Protein AF-A0A380F9M1-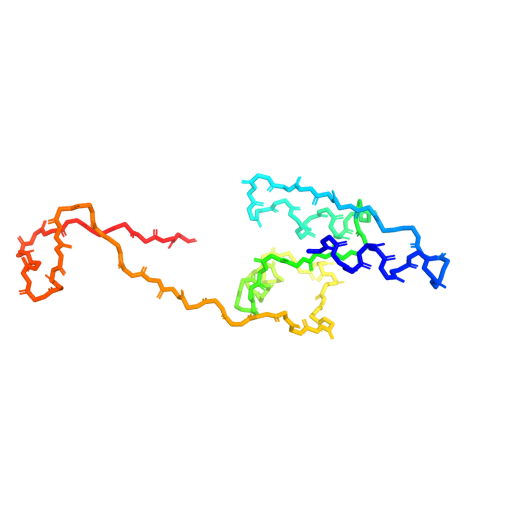F1 (afdb_monomer)

InterPro domains:
  IPR004872 Lipoprotein NlpA family [PF03180] (3-91)
  IPR004872 Lipoprotein NlpA family [PTHR30429] (3-91)

Organism: Staphylococcus gallinarum (NCBI:txid1293)

Secondary structure (DSSP, 8-state):
-HHHHHHHGGGT--------SSSSHHHHHHHHTS-S---S--HHHHHHHHHH-TT------------------SS---GGGPPTT---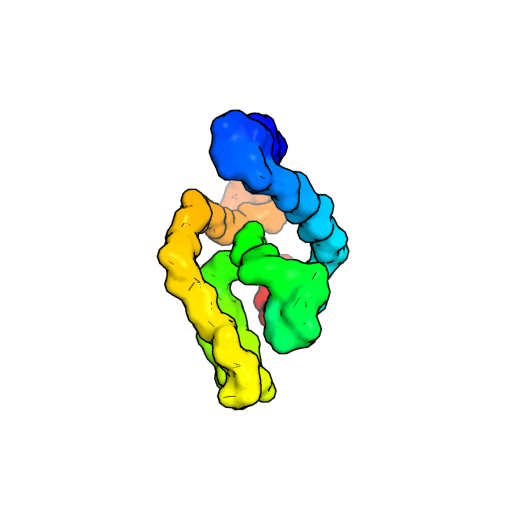----

Sequence (92 aa):
MGKVKELAKDEDIDLEIKQFSDYNVPNKALSDGDIDMNAFQHFAFLNEYKKAHKDADISAVSTTVLAPLGIYSDDIKDIKKVKNGAKVIVAK

Solvent-accessible surface area (backbone atoms only — not comparable to full-atom values): 6687 Å² total; per-residue (Å²): 106,74,69,58,42,58,56,31,50,83,71,78,39,89,68,83,88,86,86,74,96,58,86,77,53,59,63,52,36,40,71,74,63,78,36,96,74,82,92,88,80,55,72,70,60,54,53,52,50,41,68,75,36,80,82,54,90,75,80,86,90,73,88,89,78,87,80,82,89,81,89,86,58,97,83,59,91,47,84,89,69,67,57,91,88,66,87,81,88,75,90,130

Nearest PDB structures (foldseek):
  7d5s-assembly1_5H  TM=1.311E-01  e=9.114E+00  Saccharomyces cerevisiae S288C

Foldseek 3Di:
DVVVCVVVVVVVDHDDDDDDPDDPPPQVCCQVVVDVDDDDDDPVSVVVVCVVVVSRPDDDPDHDDDDDDDDDDPPDPDPVPDDPPDDDDDDD

Radius of gyration: 18.42 Å; Cα contacts (8 Å, |Δi|>4): 36; chains: 1; bounding box: 42×23×53 Å

Mean predicted aligned error: 3.78 Å

pLDDT: mean 95.36, std 4.21, range [67.31, 98.38]

Structure (mmCIF, N/CA/C/O backbone):
data_AF-A0A380F9M1-F1
#
_entry.id   AF-A0A380F9M1-F1
#
loop_
_atom_site.group_PDB
_atom_site.id
_atom_site.type_symbol
_atom_site.label_atom_id
_atom_site.label_alt_id
_atom_site.label_comp_id
_atom_site.label_asym_id
_atom_site.label_entity_id
_atom_site.label_seq_id
_atom_site.pdbx_PDB_ins_code
_atom_site.Cartn_x
_atom_site.Cartn_y
_atom_site.Cartn_z
_atom_site.occupancy
_atom_site.B_iso_or_equiv
_atom_site.auth_seq_id
_atom_site.auth_comp_id
_atom_site.auth_asym_id
_atom_site.auth_atom_id
_atom_site.pdbx_PDB_model_num
ATOM 1 N N . MET A 1 1 ? -3.885 5.356 -12.020 1.00 74.81 1 MET A N 1
ATOM 2 C CA . MET A 1 1 ? -2.890 5.143 -13.098 1.00 74.81 1 MET A CA 1
ATOM 3 C C . MET A 1 1 ? -3.410 5.300 -14.527 1.00 74.81 1 MET A C 1
ATOM 5 O O . MET A 1 1 ? -2.568 5.436 -15.400 1.00 74.81 1 MET A O 1
ATOM 9 N N . GLY A 1 2 ? -4.723 5.320 -14.814 1.00 85.94 2 GLY A N 1
ATOM 10 C CA . GLY A 1 2 ? -5.212 5.391 -16.207 1.00 85.94 2 GLY A CA 1
ATOM 11 C C . GLY A 1 2 ? -4.609 6.533 -17.040 1.00 85.94 2 GLY A C 1
ATOM 12 O O . GLY A 1 2 ? -4.112 6.288 -18.132 1.00 85.94 2 GLY A O 1
ATOM 13 N N . LYS A 1 3 ? -4.534 7.746 -16.473 1.00 93.75 3 LYS A N 1
ATOM 14 C CA . LYS A 1 3 ? -3.911 8.894 -17.150 1.00 93.75 3 LYS A CA 1
ATOM 15 C C . LYS A 1 3 ? -2.395 8.756 -17.342 1.00 93.75 3 LYS A C 1
ATOM 17 O O . LYS A 1 3 ? -1.875 9.191 -18.356 1.00 93.75 3 LYS A O 1
ATOM 22 N N . VAL A 1 4 ? -1.692 8.120 -16.401 1.00 95.19 4 VAL A N 1
ATO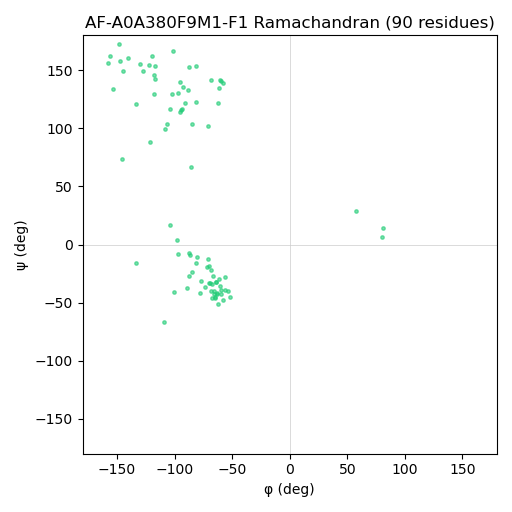M 23 C CA . VAL A 1 4 ? -0.244 7.861 -16.530 1.00 95.19 4 VAL A CA 1
ATOM 24 C C . VAL A 1 4 ? 0.017 6.885 -17.675 1.00 95.19 4 VAL A C 1
ATOM 26 O O . VAL A 1 4 ? 0.896 7.138 -18.483 1.00 95.19 4 VAL A O 1
ATOM 29 N N . LYS A 1 5 ? -0.792 5.821 -17.799 1.00 94.94 5 LYS A N 1
ATOM 30 C CA . LYS A 1 5 ? -0.703 4.877 -18.924 1.00 94.94 5 LYS A CA 1
ATOM 31 C C . LYS A 1 5 ? -0.932 5.558 -20.274 1.00 94.94 5 LYS A C 1
ATOM 33 O O . LYS A 1 5 ? -0.292 5.194 -21.247 1.00 94.94 5 LYS A O 1
ATOM 38 N N . GLU A 1 6 ? -1.874 6.496 -20.339 1.00 95.75 6 GLU A N 1
ATOM 39 C CA . GLU A 1 6 ? -2.148 7.263 -21.558 1.00 95.75 6 GLU A CA 1
ATOM 40 C C . GLU A 1 6 ? -0.927 8.092 -21.977 1.00 95.75 6 GLU A C 1
ATOM 42 O O . GLU A 1 6 ? -0.478 7.948 -23.104 1.00 95.75 6 GLU A O 1
ATOM 47 N N . LEU A 1 7 ? -0.361 8.877 -21.053 1.00 97.06 7 LEU A N 1
ATOM 48 C CA . LEU A 1 7 ? 0.792 9.747 -21.317 1.00 97.06 7 LEU A CA 1
ATOM 49 C C . LEU A 1 7 ? 2.090 8.967 -21.576 1.00 97.06 7 LEU A C 1
ATOM 51 O O . LEU A 1 7 ? 2.917 9.402 -22.362 1.00 97.06 7 LEU A O 1
ATOM 55 N N . ALA A 1 8 ? 2.272 7.809 -20.939 1.00 96.81 8 ALA A N 1
ATOM 56 C CA . ALA A 1 8 ? 3.462 6.975 -21.118 1.00 96.81 8 ALA A CA 1
ATOM 57 C C . ALA A 1 8 ? 3.629 6.474 -22.563 1.00 96.81 8 ALA A C 1
ATOM 59 O O . ALA A 1 8 ? 4.752 6.305 -23.026 1.00 96.81 8 ALA A O 1
ATOM 60 N N . LYS A 1 9 ? 2.522 6.287 -23.296 1.00 95.75 9 LYS A N 1
ATOM 61 C CA . LYS A 1 9 ? 2.569 5.880 -24.706 1.00 95.75 9 LYS A CA 1
ATOM 62 C C . LYS A 1 9 ? 3.223 6.924 -25.604 1.00 95.75 9 LYS A C 1
ATOM 64 O O . LYS A 1 9 ? 3.848 6.538 -26.582 1.00 95.75 9 LYS A O 1
ATOM 69 N N . ASP A 1 10 ? 3.082 8.206 -25.270 1.00 96.88 10 ASP A N 1
ATOM 70 C CA . ASP A 1 10 ? 3.697 9.302 -26.029 1.00 96.88 10 ASP A CA 1
ATOM 71 C C . ASP A 1 10 ? 5.230 9.316 -25.864 1.00 96.88 10 ASP A C 1
ATOM 73 O O . ASP A 1 10 ? 5.936 9.892 -26.684 1.00 96.88 10 ASP A O 1
ATOM 77 N N . GLU A 1 11 ? 5.734 8.640 -24.826 1.00 97.00 11 GLU A N 1
ATOM 78 C CA . GLU A 1 11 ? 7.154 8.472 -24.501 1.00 97.00 11 GLU A CA 1
ATOM 79 C C . GLU A 1 11 ? 7.671 7.062 -24.865 1.00 97.00 11 GLU A C 1
ATOM 81 O O . GLU A 1 11 ? 8.696 6.625 -24.344 1.00 97.00 11 GLU A O 1
ATOM 86 N N . ASP A 1 12 ? 6.946 6.314 -25.708 1.00 97.12 12 ASP A N 1
ATOM 87 C CA . ASP A 1 12 ? 7.266 4.932 -26.107 1.00 97.12 12 ASP A CA 1
ATOM 88 C C . ASP A 1 12 ? 7.386 3.934 -24.928 1.00 97.12 12 ASP A C 1
ATOM 90 O O . ASP A 1 12 ? 8.082 2.918 -25.007 1.00 97.12 12 ASP A O 1
ATOM 94 N N . ILE A 1 13 ? 6.670 4.185 -23.825 1.00 97.81 13 ILE A N 1
ATOM 95 C CA . ILE A 1 13 ? 6.609 3.298 -22.654 1.00 97.81 13 ILE A CA 1
ATOM 96 C C . ILE A 1 13 ? 5.276 2.533 -22.645 1.00 97.81 13 ILE A C 1
ATOM 98 O O . ILE A 1 13 ? 4.202 3.117 -22.465 1.00 97.81 13 ILE A O 1
ATOM 102 N N . ASP A 1 14 ? 5.332 1.200 -22.757 1.00 96.31 14 ASP A N 1
ATOM 103 C CA . ASP A 1 14 ? 4.154 0.344 -22.561 1.00 96.31 14 ASP A CA 1
ATOM 104 C C . ASP A 1 14 ? 3.947 0.019 -21.078 1.00 96.31 14 ASP A C 1
ATOM 106 O O . ASP A 1 14 ? 4.651 -0.793 -20.481 1.00 96.31 14 ASP A O 1
ATOM 110 N N . LEU A 1 15 ? 2.966 0.682 -20.466 1.00 97.00 15 LEU A N 1
ATOM 111 C CA . LEU A 1 15 ? 2.654 0.510 -19.051 1.00 97.00 15 LEU A CA 1
ATOM 112 C C . LEU A 1 15 ? 1.534 -0.520 -18.848 1.00 97.00 15 LEU A C 1
ATOM 114 O O . LEU A 1 15 ? 0.371 -0.278 -19.197 1.00 97.00 15 LEU A O 1
ATOM 118 N N . GLU A 1 16 ? 1.840 -1.638 -18.193 1.00 97.00 16 GLU A N 1
ATOM 119 C CA . GLU A 1 16 ? 0.853 -2.614 -17.720 1.00 97.00 16 GLU A CA 1
ATOM 120 C C . GLU A 1 16 ? 0.426 -2.320 -16.271 1.00 97.00 16 GLU A C 1
ATOM 122 O O . GLU A 1 16 ? 1.244 -2.021 -15.406 1.00 97.00 16 GLU A O 1
ATOM 127 N N . ILE A 1 17 ? -0.880 -2.391 -15.982 1.00 96.44 17 ILE A N 1
ATOM 128 C CA . ILE A 1 17 ? -1.406 -2.212 -14.620 1.00 96.44 17 ILE A CA 1
ATOM 129 C C . ILE A 1 17 ? -1.839 -3.576 -14.090 1.00 96.44 17 ILE A C 1
ATOM 131 O O . ILE A 1 17 ? -2.923 -4.054 -14.425 1.00 96.44 17 ILE A O 1
ATOM 135 N N . LYS A 1 18 ? -1.026 -4.159 -13.209 1.00 96.75 18 LYS A N 1
ATOM 136 C CA . LYS A 1 18 ? -1.353 -5.394 -12.490 1.00 96.75 18 LYS A CA 1
ATOM 137 C C . LYS A 1 18 ? -2.040 -5.068 -11.165 1.00 96.75 18 LYS A C 1
ATOM 139 O O . LYS A 1 18 ? -1.492 -4.345 -10.333 1.00 96.75 18 LYS A O 1
ATOM 144 N N . GLN A 1 19 ? -3.258 -5.574 -10.976 1.00 96.44 19 GLN A N 1
ATOM 145 C CA . GLN A 1 19 ? -4.012 -5.410 -9.731 1.00 96.44 19 GLN A CA 1
ATOM 146 C C . GLN A 1 19 ? -3.808 -6.618 -8.817 1.00 96.44 19 GLN A C 1
ATOM 148 O O . GLN A 1 19 ? -3.825 -7.758 -9.273 1.00 96.44 19 GLN A O 1
ATOM 153 N N . PHE A 1 20 ? -3.661 -6.355 -7.522 1.00 96.44 20 PHE A N 1
ATOM 154 C CA . PHE A 1 20 ? -3.555 -7.373 -6.481 1.00 96.44 20 PHE A CA 1
ATOM 155 C C . PHE A 1 20 ? -4.731 -7.236 -5.513 1.00 96.44 20 PHE A C 1
ATOM 157 O O . PHE A 1 20 ? -5.198 -6.127 -5.254 1.00 96.44 20 PHE A O 1
ATOM 164 N N . SER A 1 21 ? -5.209 -8.360 -4.982 1.00 94.50 21 SER A N 1
ATOM 165 C CA . SER A 1 21 ? -6.349 -8.407 -4.058 1.00 94.50 21 SER A CA 1
ATOM 166 C C . SER A 1 21 ? -5.991 -8.084 -2.606 1.00 94.50 21 SER A C 1
ATOM 168 O O . SER A 1 21 ? -6.891 -7.834 -1.809 1.00 94.50 21 SER A O 1
ATOM 170 N N . ASP A 1 22 ? -4.705 -8.108 -2.246 1.00 92.94 22 ASP A N 1
ATOM 171 C CA . ASP A 1 22 ? -4.233 -7.873 -0.881 1.00 92.94 22 ASP A CA 1
ATOM 172 C C . ASP A 1 22 ? -2.846 -7.208 -0.835 1.00 92.94 22 ASP A C 1
ATOM 174 O O . ASP A 1 22 ? -2.174 -7.024 -1.852 1.00 92.94 22 ASP A O 1
ATOM 178 N N . TYR A 1 23 ? -2.435 -6.825 0.376 1.00 92.62 23 TYR A N 1
ATOM 179 C CA . TYR A 1 23 ? -1.221 -6.054 0.649 1.00 92.62 23 TYR A CA 1
ATOM 180 C C . TYR A 1 23 ? 0.052 -6.891 0.839 1.00 92.62 23 TYR A C 1
ATOM 182 O O . TYR A 1 23 ? 1.137 -6.319 0.925 1.00 92.62 23 TYR A O 1
ATOM 190 N N . ASN A 1 24 ? -0.043 -8.220 0.901 1.00 92.12 24 ASN A N 1
ATOM 191 C CA . ASN A 1 24 ? 1.106 -9.094 1.154 1.00 92.12 24 ASN A CA 1
ATOM 192 C C . ASN A 1 24 ? 1.842 -9.472 -0.138 1.00 92.12 24 ASN A C 1
ATOM 194 O O . ASN A 1 24 ? 3.040 -9.741 -0.116 1.00 92.12 24 ASN A O 1
ATOM 198 N N . VAL A 1 25 ? 1.133 -9.484 -1.267 1.00 96.56 25 VAL A N 1
ATOM 199 C CA . VAL A 1 25 ? 1.672 -9.912 -2.565 1.00 96.56 25 VAL A CA 1
ATOM 200 C C . VAL A 1 25 ? 2.554 -8.864 -3.270 1.00 96.56 25 VAL A C 1
ATOM 202 O O . VAL A 1 25 ? 3.598 -9.254 -3.797 1.00 96.56 25 VAL A O 1
ATOM 205 N N . PRO A 1 26 ? 2.225 -7.553 -3.301 1.00 98.06 26 PRO A N 1
ATOM 206 C CA . PRO A 1 26 ? 2.899 -6.623 -4.215 1.00 98.06 26 PRO A CA 1
ATOM 207 C C . PRO A 1 26 ? 4.398 -6.421 -3.956 1.00 98.06 26 PRO A C 1
ATOM 209 O O . PRO A 1 26 ? 5.151 -6.191 -4.899 1.00 98.06 26 PRO A O 1
ATOM 212 N N . ASN A 1 27 ? 4.857 -6.496 -2.701 1.00 98.00 27 ASN A N 1
ATOM 213 C CA . ASN A 1 27 ? 6.289 -6.379 -2.405 1.00 98.00 27 ASN A CA 1
ATOM 214 C C . ASN A 1 27 ? 7.064 -7.636 -2.807 1.00 98.00 27 ASN A C 1
ATOM 216 O O . ASN A 1 27 ? 8.172 -7.511 -3.316 1.00 98.00 27 ASN A O 1
ATOM 220 N N . LYS A 1 28 ? 6.473 -8.826 -2.642 1.00 96.12 28 LYS A N 1
ATOM 221 C CA . LYS A 1 28 ? 7.084 -10.071 -3.113 1.00 96.12 28 LYS A CA 1
ATOM 222 C C . LYS A 1 28 ? 7.178 -10.085 -4.638 1.00 96.12 28 LYS A C 1
ATOM 224 O O . LYS A 1 28 ? 8.246 -10.352 -5.164 1.00 96.12 28 LYS A O 1
ATOM 229 N N . ALA A 1 29 ? 6.098 -9.712 -5.327 1.00 97.75 29 ALA A N 1
ATOM 230 C CA . ALA A 1 29 ? 6.086 -9.596 -6.785 1.00 97.75 29 ALA A CA 1
ATOM 231 C C . ALA A 1 29 ? 7.179 -8.638 -7.295 1.00 97.75 29 ALA A C 1
ATOM 233 O O . ALA A 1 29 ? 7.829 -8.927 -8.291 1.00 97.75 29 ALA A O 1
ATOM 234 N N . LEU A 1 30 ? 7.416 -7.522 -6.595 1.00 97.81 30 LEU A N 1
ATOM 235 C CA . LEU A 1 30 ? 8.507 -6.606 -6.933 1.00 97.81 30 LEU A CA 1
ATOM 236 C C . LEU A 1 30 ? 9.887 -7.235 -6.678 1.00 97.81 30 LEU A C 1
ATOM 238 O O . LEU A 1 30 ? 10.757 -7.157 -7.536 1.00 97.81 30 LEU A O 1
ATOM 242 N N . SER A 1 31 ? 10.087 -7.880 -5.525 1.00 96.69 31 SER A N 1
ATOM 243 C CA . SER A 1 31 ? 11.343 -8.575 -5.202 1.00 96.69 31 SER A CA 1
ATOM 244 C C . SER A 1 31 ? 11.676 -9.710 -6.175 1.00 96.69 31 SER A C 1
ATOM 246 O O . SER A 1 31 ? 12.847 -9.918 -6.475 1.00 96.69 31 SER A O 1
ATOM 248 N N . ASP A 1 32 ? 10.666 -10.425 -6.669 1.00 95.62 32 ASP A N 1
ATOM 249 C CA . ASP A 1 32 ? 10.831 -11.535 -7.612 1.00 95.62 32 ASP A CA 1
ATOM 250 C C . ASP A 1 32 ? 11.015 -11.064 -9.069 1.00 95.62 32 ASP A C 1
ATOM 252 O O . ASP A 1 32 ? 11.359 -11.870 -9.932 1.00 95.62 32 ASP A O 1
ATOM 256 N N . GLY A 1 33 ? 10.786 -9.776 -9.354 1.00 96.75 33 GLY A N 1
ATOM 257 C CA . GLY A 1 33 ? 10.828 -9.218 -10.709 1.00 96.75 33 GLY A CA 1
ATOM 258 C C . GLY A 1 33 ? 9.553 -9.436 -11.534 1.00 96.75 33 GLY A C 1
ATOM 259 O O . GLY A 1 33 ? 9.566 -9.218 -12.741 1.00 96.75 33 GLY A O 1
ATOM 260 N N . ASP A 1 34 ? 8.439 -9.834 -10.910 1.00 97.56 34 ASP A N 1
ATOM 261 C CA . ASP A 1 34 ? 7.133 -9.981 -11.575 1.00 97.56 34 ASP A CA 1
ATOM 262 C C . ASP A 1 34 ? 6.487 -8.631 -11.943 1.00 97.56 34 ASP A C 1
ATOM 264 O O . ASP A 1 34 ? 5.519 -8.599 -12.710 1.00 97.56 34 ASP A O 1
ATOM 268 N N . ILE A 1 35 ? 6.933 -7.541 -11.310 1.00 98.38 35 ILE A N 1
ATOM 269 C CA . ILE A 1 35 ? 6.547 -6.150 -11.584 1.00 98.38 35 ILE A CA 1
ATOM 270 C C . ILE A 1 35 ? 7.756 -5.234 -11.368 1.00 98.38 35 ILE A C 1
ATOM 272 O O . ILE A 1 35 ? 8.559 -5.482 -10.473 1.00 98.38 35 ILE A O 1
ATOM 276 N N . ASP A 1 36 ? 7.830 -4.128 -12.108 1.00 98.25 36 ASP A N 1
ATOM 277 C CA . ASP A 1 36 ? 8.944 -3.169 -11.998 1.00 98.25 36 ASP A CA 1
ATOM 278 C C . ASP A 1 36 ? 8.755 -2.139 -10.874 1.00 98.25 36 ASP A C 1
ATOM 280 O O . ASP A 1 36 ? 9.708 -1.542 -10.374 1.00 98.25 36 ASP A O 1
ATOM 284 N N . MET A 1 37 ? 7.504 -1.892 -10.476 1.00 97.62 37 MET A N 1
ATOM 285 C CA . MET A 1 37 ? 7.154 -0.971 -9.395 1.00 97.62 37 MET A CA 1
ATOM 286 C C . MET A 1 37 ? 5.775 -1.280 -8.809 1.00 97.62 37 MET A C 1
ATOM 288 O O . MET A 1 37 ? 4.899 -1.825 -9.480 1.00 97.62 37 MET A O 1
ATOM 292 N N . ASN A 1 38 ? 5.549 -0.871 -7.558 1.00 98.12 38 ASN A N 1
ATOM 293 C CA . ASN A 1 38 ? 4.230 -0.889 -6.929 1.00 98.12 38 ASN A CA 1
ATOM 294 C C . ASN A 1 38 ? 3.899 0.467 -6.284 1.00 98.12 38 ASN A C 1
ATOM 296 O O . ASN A 1 38 ? 4.787 1.243 -5.938 1.00 98.12 38 ASN A O 1
ATOM 300 N N . ALA A 1 39 ? 2.607 0.763 -6.132 1.00 97.50 39 ALA A N 1
ATOM 301 C CA . ALA A 1 39 ? 2.129 2.002 -5.519 1.00 97.50 39 ALA A CA 1
ATOM 302 C C . ALA A 1 39 ? 0.835 1.752 -4.728 1.00 97.50 39 ALA A C 1
ATOM 304 O O . ALA A 1 39 ? -0.259 2.104 -5.166 1.00 97.50 39 ALA A O 1
ATOM 305 N N . PHE A 1 40 ? 0.969 1.103 -3.569 1.00 97.19 40 PHE A N 1
ATOM 306 C CA . PHE A 1 40 ? -0.163 0.7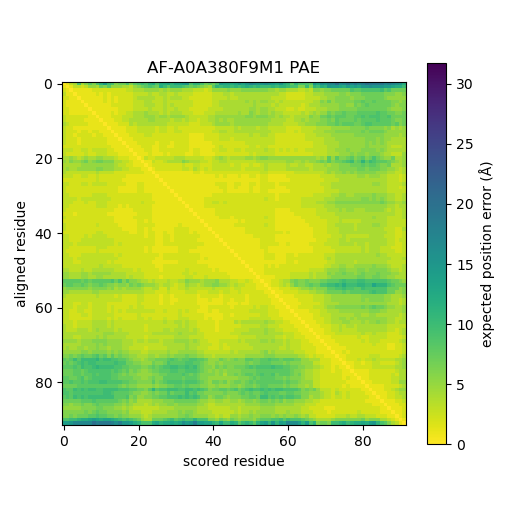25 -2.705 1.00 97.19 40 PHE A CA 1
ATOM 307 C C . PHE A 1 40 ? 0.046 1.048 -1.216 1.00 97.19 40 PHE A C 1
ATOM 309 O O . PHE A 1 40 ? -0.907 1.029 -0.442 1.00 97.19 40 PHE A O 1
ATOM 316 N N . GLN A 1 41 ? 1.289 1.311 -0.804 1.00 97.69 41 GLN A N 1
ATOM 317 C CA . GLN A 1 41 ? 1.709 1.324 0.597 1.00 97.69 41 GLN A CA 1
ATOM 318 C C . GLN A 1 41 ? 2.250 2.686 1.036 1.00 97.69 41 GLN A C 1
ATOM 320 O O . GLN A 1 41 ? 2.673 3.505 0.223 1.00 97.69 41 GLN A O 1
ATOM 325 N N . HIS A 1 42 ? 2.302 2.890 2.351 1.00 97.38 42 HIS A N 1
ATOM 326 C CA . HIS A 1 42 ? 3.010 3.997 2.996 1.00 97.38 42 HIS A CA 1
ATOM 327 C C . HIS A 1 42 ? 4.362 3.546 3.580 1.00 97.38 42 HIS A C 1
ATOM 329 O O . HIS A 1 42 ? 4.589 2.350 3.788 1.00 97.38 42 HIS A O 1
ATOM 335 N N . PHE A 1 43 ? 5.225 4.499 3.951 1.00 97.94 43 PHE A N 1
ATOM 336 C CA . PHE A 1 43 ? 6.585 4.232 4.447 1.00 97.94 43 PHE A CA 1
ATOM 337 C C . PHE A 1 43 ? 6.661 3.246 5.621 1.00 97.94 43 PHE A C 1
ATOM 339 O O . PHE A 1 43 ? 7.546 2.396 5.644 1.00 97.94 43 PHE A O 1
ATOM 346 N N . ALA A 1 44 ? 5.735 3.322 6.583 1.00 96.38 44 ALA A N 1
ATOM 347 C CA . ALA A 1 44 ? 5.749 2.432 7.746 1.00 96.38 44 ALA A CA 1
ATOM 348 C C . ALA A 1 44 ? 5.568 0.953 7.354 1.00 96.38 44 ALA A C 1
ATOM 350 O O . ALA A 1 44 ? 6.292 0.094 7.844 1.00 96.38 44 ALA A O 1
ATOM 351 N N . PHE A 1 45 ? 4.667 0.673 6.411 1.00 96.44 45 PHE A N 1
ATOM 352 C CA . PHE A 1 45 ? 4.409 -0.678 5.898 1.00 96.44 45 PHE A CA 1
ATOM 353 C C . PHE A 1 45 ? 5.632 -1.233 5.162 1.00 96.44 45 PHE A C 1
ATOM 355 O O . PHE A 1 45 ? 6.048 -2.355 5.436 1.00 96.44 45 PHE A O 1
ATOM 362 N N . LEU A 1 46 ? 6.260 -0.427 4.294 1.00 97.50 46 LEU A N 1
ATOM 363 C CA . LEU A 1 46 ? 7.497 -0.825 3.614 1.00 97.50 46 LEU A CA 1
ATOM 364 C C . LEU A 1 46 ? 8.615 -1.126 4.623 1.00 97.50 46 LEU A C 1
ATOM 366 O O . LEU A 1 46 ? 9.327 -2.119 4.487 1.00 97.50 46 LEU A O 1
ATOM 370 N N . ASN A 1 47 ? 8.754 -0.301 5.663 1.00 96.31 47 ASN A N 1
ATOM 371 C CA . ASN A 1 47 ? 9.759 -0.511 6.702 1.00 96.31 47 ASN A CA 1
ATOM 372 C C . ASN A 1 47 ? 9.531 -1.814 7.477 1.00 96.31 47 ASN A C 1
ATOM 374 O O . ASN A 1 47 ? 10.494 -2.538 7.726 1.00 96.31 47 ASN A O 1
ATOM 378 N N . GLU A 1 48 ? 8.288 -2.143 7.837 1.00 96.25 48 GLU A N 1
ATOM 379 C CA . GLU A 1 48 ? 7.974 -3.428 8.476 1.00 96.25 48 GLU A CA 1
ATOM 380 C C . GLU A 1 48 ? 8.215 -4.610 7.529 1.00 96.25 48 GLU A C 1
ATOM 382 O O . GLU A 1 48 ? 8.826 -5.602 7.931 1.00 96.25 48 GLU A O 1
ATOM 387 N N . TYR A 1 49 ? 7.859 -4.479 6.248 1.00 96.50 49 TYR A N 1
ATOM 388 C CA . TYR A 1 49 ? 8.152 -5.503 5.247 1.00 96.50 49 TYR A CA 1
ATOM 389 C C . TYR A 1 49 ? 9.657 -5.794 5.150 1.00 96.50 49 TYR A C 1
ATOM 391 O O . TYR A 1 49 ? 10.058 -6.953 5.241 1.00 96.50 49 TYR A O 1
ATOM 399 N N . LYS A 1 50 ? 10.503 -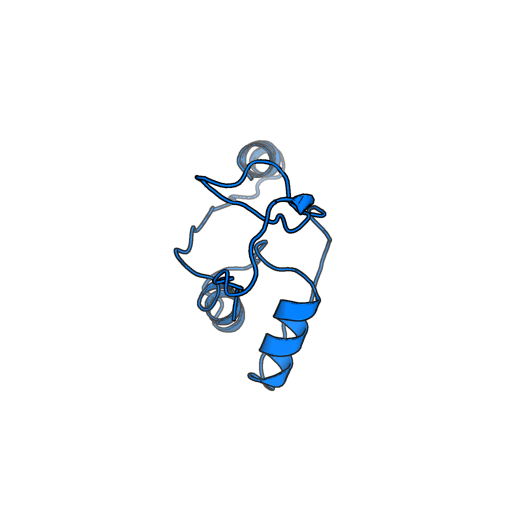4.757 5.058 1.00 96.44 50 LYS A N 1
ATOM 400 C CA . LYS A 1 50 ? 11.974 -4.891 5.021 1.00 96.44 50 LYS A CA 1
ATOM 401 C C . LYS A 1 50 ? 12.569 -5.418 6.327 1.00 96.44 50 LYS A C 1
ATOM 403 O O . LYS A 1 50 ? 13.643 -6.017 6.337 1.00 96.44 50 LYS A O 1
ATOM 408 N N . LYS A 1 51 ? 11.909 -5.192 7.468 1.00 96.06 51 LYS A N 1
ATOM 409 C CA . LYS A 1 51 ? 12.329 -5.808 8.734 1.00 96.06 51 LYS A CA 1
ATOM 410 C C . LYS A 1 51 ? 12.107 -7.317 8.714 1.00 96.06 51 LYS A C 1
ATOM 412 O O . LYS A 1 51 ? 12.978 -8.024 9.219 1.00 96.06 51 LYS A O 1
ATOM 417 N N . ALA A 1 52 ? 10.991 -7.768 8.145 1.00 95.94 52 ALA A N 1
ATOM 418 C CA . ALA A 1 52 ? 10.639 -9.180 8.020 1.00 95.94 52 ALA A CA 1
ATOM 419 C C . ALA A 1 52 ? 11.399 -9.904 6.888 1.00 95.94 52 ALA A C 1
ATOM 421 O O . ALA A 1 52 ? 11.719 -11.077 7.043 1.00 95.94 52 ALA A O 1
ATOM 422 N N . HIS A 1 53 ? 11.741 -9.204 5.801 1.00 96.25 53 HIS A N 1
ATOM 423 C CA . HIS A 1 53 ? 12.419 -9.745 4.615 1.00 96.25 53 HIS A CA 1
ATOM 424 C C . HIS A 1 53 ? 13.740 -8.997 4.401 1.00 96.25 53 HIS A C 1
ATOM 426 O O . HIS A 1 53 ? 13.785 -7.946 3.762 1.00 96.25 53 HIS A O 1
ATOM 432 N N . LYS A 1 54 ? 14.816 -9.485 5.029 1.00 92.94 54 LYS A N 1
ATOM 433 C CA . LYS A 1 54 ? 16.114 -8.782 5.100 1.00 92.94 54 LYS A CA 1
ATOM 434 C C . LYS A 1 54 ? 16.845 -8.681 3.762 1.00 92.94 54 LYS A C 1
ATOM 436 O O . LYS A 1 54 ? 17.703 -7.820 3.610 1.00 92.94 54 LYS A O 1
ATOM 441 N N . ASP A 1 55 ? 16.508 -9.565 2.843 1.00 92.25 55 ASP A N 1
ATOM 442 C CA . ASP A 1 55 ? 16.994 -9.667 1.473 1.00 92.25 55 ASP A CA 1
ATOM 443 C C . ASP A 1 55 ? 16.202 -8.796 0.486 1.00 92.25 55 ASP A C 1
ATOM 445 O O . ASP A 1 55 ? 16.633 -8.617 -0.650 1.00 92.25 55 ASP A O 1
ATOM 449 N N . ALA A 1 56 ? 15.076 -8.210 0.910 1.00 93.44 56 ALA A N 1
ATOM 450 C CA . ALA A 1 56 ? 14.285 -7.334 0.058 1.00 93.44 56 ALA A CA 1
ATOM 451 C C . ALA A 1 56 ? 14.996 -5.993 -0.197 1.00 93.44 56 ALA A C 1
ATOM 453 O O . ALA A 1 56 ? 14.939 -5.063 0.621 1.00 93.44 56 ALA A O 1
ATOM 454 N N . ASP A 1 57 ? 15.600 -5.864 -1.377 1.00 95.12 57 ASP A N 1
ATOM 455 C CA . ASP A 1 57 ? 16.193 -4.618 -1.866 1.00 95.12 57 ASP A CA 1
ATOM 456 C C . ASP A 1 57 ? 15.153 -3.723 -2.559 1.00 95.12 57 ASP A C 1
ATOM 458 O O . ASP A 1 57 ? 15.148 -3.517 -3.769 1.00 95.12 57 ASP A O 1
ATOM 462 N N . ILE A 1 58 ? 14.200 -3.225 -1.768 1.00 97.12 58 ILE A N 1
ATOM 463 C CA . ILE A 1 58 ? 13.151 -2.308 -2.231 1.00 97.12 58 ILE A CA 1
ATOM 464 C C . ILE A 1 58 ? 13.287 -0.968 -1.503 1.00 97.12 58 ILE A C 1
ATOM 466 O O . ILE A 1 58 ? 13.585 -0.903 -0.301 1.00 97.12 58 ILE A O 1
ATOM 470 N N . SER A 1 59 ? 13.044 0.127 -2.221 1.00 97.62 59 SER A N 1
ATOM 471 C CA . SER A 1 59 ? 13.034 1.488 -1.681 1.00 97.62 59 SER A CA 1
ATOM 472 C C . SER A 1 59 ? 11.903 2.324 -2.285 1.00 97.62 59 SER A C 1
ATOM 474 O O . SER A 1 59 ? 11.332 1.979 -3.319 1.00 97.62 59 SER A O 1
ATOM 476 N N . ALA A 1 60 ? 11.535 3.412 -1.607 1.00 98.19 60 ALA A N 1
ATOM 477 C CA . ALA A 1 60 ? 10.551 4.352 -2.125 1.00 98.19 60 ALA A CA 1
ATOM 478 C C . ALA A 1 60 ? 11.218 5.309 -3.123 1.00 98.19 60 ALA A C 1
ATOM 480 O O . ALA A 1 60 ? 12.154 6.017 -2.758 1.00 98.19 60 ALA A O 1
ATOM 481 N N . VAL A 1 61 ? 10.706 5.352 -4.354 1.00 98.12 61 VAL A N 1
ATOM 482 C CA . VAL A 1 61 ? 11.211 6.241 -5.418 1.00 98.12 61 VAL A CA 1
ATOM 483 C C . VAL A 1 61 ? 10.513 7.603 -5.397 1.00 98.12 61 VAL A C 1
ATOM 485 O O . VAL A 1 61 ? 11.137 8.631 -5.638 1.00 98.12 61 VAL A O 1
ATOM 488 N N . SER A 1 62 ? 9.212 7.625 -5.098 1.00 97.69 62 SER A N 1
ATOM 489 C CA . SER A 1 62 ? 8.405 8.846 -5.032 1.00 97.69 62 SER A CA 1
ATOM 490 C C . SER A 1 62 ? 7.187 8.648 -4.127 1.00 97.69 62 SER A C 1
ATOM 492 O O . SER A 1 62 ? 6.796 7.517 -3.827 1.00 97.69 62 SER A O 1
ATOM 494 N N . THR A 1 63 ? 6.577 9.748 -3.691 1.00 98.12 63 THR A N 1
ATOM 495 C CA . THR A 1 63 ? 5.276 9.741 -3.017 1.00 98.12 63 THR A CA 1
ATOM 496 C C . THR A 1 63 ? 4.142 9.820 -4.038 1.00 98.12 63 THR A C 1
ATOM 498 O O . THR A 1 63 ? 4.300 10.353 -5.134 1.00 98.12 63 THR A O 1
ATOM 501 N N . THR A 1 64 ? 2.974 9.287 -3.681 1.00 97.06 64 THR A N 1
ATOM 502 C CA . THR A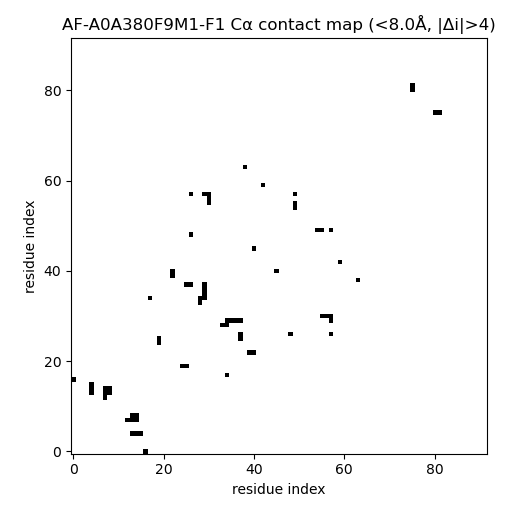 1 64 ? 1.767 9.378 -4.516 1.00 97.06 64 THR A CA 1
ATOM 503 C C . THR A 1 64 ? 0.745 10.315 -3.892 1.00 97.06 64 THR A C 1
ATOM 505 O O . THR A 1 64 ? 0.461 11.380 -4.429 1.00 97.06 64 THR A O 1
ATOM 508 N N . VAL A 1 65 ? 0.198 9.929 -2.742 1.00 96.56 65 VAL A N 1
ATOM 509 C CA . VAL A 1 65 ? -0.849 10.664 -2.032 1.00 96.56 65 VAL A CA 1
ATOM 510 C C . VAL A 1 65 ? -0.707 10.479 -0.525 1.00 96.56 65 VAL A C 1
ATOM 512 O O . VAL A 1 65 ? -0.158 9.484 -0.053 1.00 96.56 65 VAL A O 1
ATOM 515 N N . LEU A 1 66 ? -1.268 11.417 0.236 1.00 96.81 66 LEU A N 1
ATOM 516 C CA . LEU A 1 66 ? -1.616 11.189 1.633 1.00 96.81 66 LEU A CA 1
ATOM 517 C C . LEU A 1 66 ? -3.081 10.743 1.687 1.00 96.81 66 LEU A C 1
ATOM 519 O O . LEU A 1 66 ? -3.965 11.508 1.310 1.00 96.81 66 LEU A O 1
ATOM 523 N N . ALA A 1 67 ? -3.331 9.518 2.147 1.00 95.75 67 ALA A N 1
ATOM 524 C CA . ALA A 1 67 ? -4.673 8.970 2.339 1.00 95.75 67 ALA A CA 1
ATOM 525 C C . ALA A 1 67 ? -4.977 8.870 3.848 1.00 95.75 67 ALA A C 1
ATOM 527 O O . ALA A 1 67 ? -4.488 7.941 4.496 1.00 95.75 67 ALA A O 1
ATOM 528 N N . PRO A 1 68 ? -5.723 9.824 4.442 1.00 96.19 68 PRO A N 1
ATOM 529 C CA . PRO A 1 68 ? -6.029 9.796 5.870 1.00 96.19 68 PRO A CA 1
ATOM 530 C C . PRO A 1 68 ? -6.831 8.550 6.253 1.00 96.19 68 PRO A C 1
ATOM 532 O O . PRO A 1 68 ? -7.819 8.218 5.597 1.00 96.19 68 PRO A O 1
ATOM 535 N N . LEU A 1 69 ? -6.440 7.888 7.345 1.00 95.94 69 LEU A N 1
ATOM 536 C CA . LEU A 1 69 ? -7.266 6.844 7.946 1.00 95.94 69 LEU A CA 1
ATOM 537 C C . LEU A 1 69 ? -8.528 7.475 8.544 1.00 95.94 69 LEU A C 1
ATOM 539 O O . LEU A 1 69 ? -8.479 8.549 9.146 1.00 95.94 69 LEU A O 1
ATOM 543 N N . GLY A 1 70 ? -9.650 6.778 8.397 1.00 93.88 70 GLY A N 1
ATOM 544 C CA . GLY A 1 70 ? -10.938 7.186 8.944 1.00 93.88 70 GLY A CA 1
ATOM 545 C C . GLY A 1 70 ? -11.466 6.187 9.967 1.00 93.88 70 GLY A C 1
ATOM 546 O O . GLY A 1 70 ? -11.163 4.995 9.914 1.00 93.88 70 GLY A O 1
ATOM 547 N N . ILE A 1 71 ? -12.289 6.687 10.885 1.00 94.94 71 ILE A N 1
ATOM 548 C CA . ILE A 1 71 ? -13.143 5.862 11.741 1.00 94.94 71 ILE A CA 1
ATOM 549 C C . ILE A 1 71 ? -14.524 5.837 11.092 1.00 94.94 71 ILE A C 1
ATOM 551 O O . ILE A 1 71 ? -15.068 6.890 10.758 1.00 94.94 71 ILE A O 1
ATOM 555 N N . TYR A 1 72 ? -15.095 4.646 10.940 1.00 95.25 72 TYR A N 1
ATOM 556 C CA . TYR A 1 72 ? -16.380 4.445 10.276 1.00 95.25 72 TYR A CA 1
ATOM 557 C C . TYR A 1 72 ? -17.331 3.651 11.170 1.00 95.25 72 TYR A C 1
ATOM 559 O O . TYR A 1 72 ? -16.908 2.816 11.970 1.00 95.25 72 TYR A O 1
ATOM 567 N N . SER A 1 73 ? -18.628 3.922 11.034 1.00 95.88 73 SER A N 1
ATOM 568 C CA . SER A 1 73 ? -19.696 3.143 11.653 1.00 95.88 73 SER A CA 1
ATOM 569 C C . SER A 1 73 ? -20.981 3.274 10.836 1.00 95.88 73 SER A C 1
ATOM 571 O O . SER A 1 73 ? -21.396 4.381 10.463 1.00 95.88 73 SER A O 1
ATOM 573 N N . ASP A 1 74 ? -21.633 2.142 10.589 1.00 95.56 74 ASP A N 1
ATOM 574 C CA . ASP A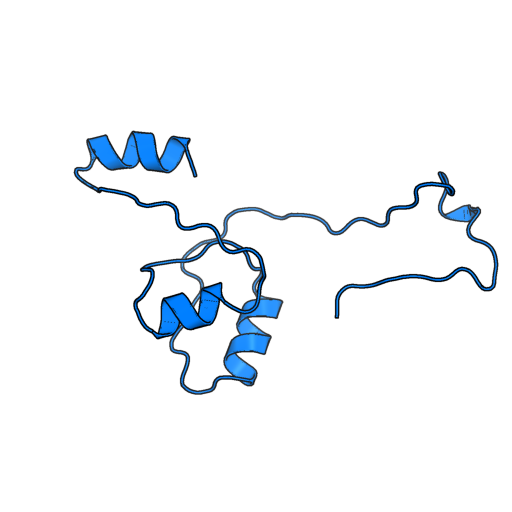 1 74 ? -22.931 2.116 9.915 1.00 95.56 74 ASP A CA 1
ATOM 575 C C . ASP A 1 74 ? -24.038 2.688 10.815 1.00 95.56 74 ASP A C 1
ATOM 577 O O . ASP A 1 74 ? -24.904 3.416 10.325 1.00 95.56 74 ASP A O 1
ATOM 581 N N . ASP A 1 75 ? -23.929 2.497 12.135 1.00 94.25 75 ASP A N 1
ATOM 582 C CA . ASP A 1 75 ? -24.953 2.878 13.116 1.00 94.25 75 ASP A CA 1
ATOM 583 C C . ASP A 1 75 ? -24.656 4.198 13.850 1.00 94.25 75 ASP A C 1
ATOM 585 O O . ASP A 1 75 ? -25.55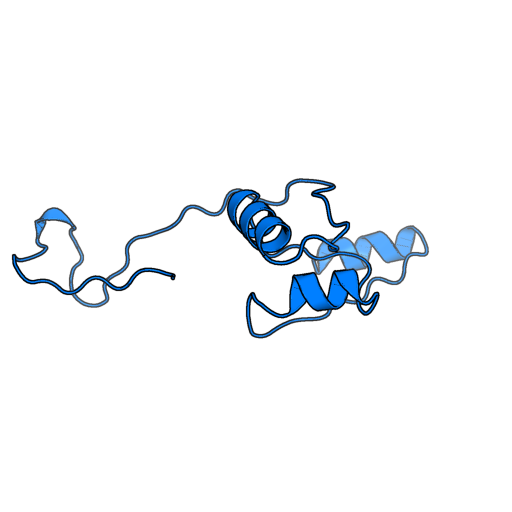0 5.012 14.093 1.00 94.25 75 ASP A O 1
ATOM 589 N N . ILE A 1 76 ? -23.397 4.436 14.235 1.00 94.75 76 ILE A N 1
ATOM 590 C CA . ILE A 1 76 ? -23.008 5.572 15.081 1.00 94.75 76 ILE A CA 1
ATOM 591 C C . ILE A 1 76 ? -22.529 6.727 14.199 1.00 94.75 76 ILE A C 1
ATOM 593 O O . ILE A 1 76 ? -21.485 6.648 13.562 1.00 94.75 76 ILE A O 1
ATOM 597 N N . LYS A 1 77 ? -23.273 7.839 14.187 1.00 94.75 77 LYS A N 1
ATOM 598 C CA . LYS A 1 77 ? -22.955 9.023 13.359 1.00 94.75 77 LYS A CA 1
ATOM 599 C C . LYS A 1 77 ? -22.197 10.136 14.088 1.00 94.75 77 LYS A C 1
ATOM 601 O O . LYS A 1 77 ? -21.766 11.091 13.456 1.00 94.75 77 LYS A O 1
ATOM 606 N N . ASP A 1 78 ? -22.039 10.020 15.404 1.00 95.38 78 ASP A N 1
ATOM 607 C CA . ASP A 1 78 ? -21.287 10.965 16.234 1.00 95.38 78 ASP A CA 1
ATOM 608 C C . ASP A 1 78 ? -20.375 10.180 17.175 1.00 95.38 78 ASP A C 1
ATOM 610 O O . ASP A 1 78 ? -20.848 9.385 17.991 1.00 95.38 78 ASP A O 1
ATOM 614 N N . ILE A 1 79 ? -19.068 10.420 17.070 1.00 93.69 79 ILE A N 1
ATOM 615 C CA . ILE A 1 79 ? -18.041 9.750 17.873 1.00 93.69 79 ILE A CA 1
ATOM 616 C C . ILE A 1 79 ? -18.279 9.919 19.382 1.00 93.69 79 ILE A C 1
ATOM 618 O O . ILE A 1 79 ? -17.954 9.030 20.165 1.00 93.69 79 ILE A O 1
ATOM 622 N N . LYS A 1 80 ? -18.923 11.015 19.806 1.00 95.56 80 LYS A N 1
ATOM 623 C CA . LYS A 1 80 ? -19.254 11.274 21.216 1.00 95.56 80 LYS A CA 1
ATOM 624 C C . LYS A 1 80 ? -20.353 10.355 21.758 1.00 95.56 80 LYS A C 1
ATOM 626 O O . LYS A 1 80 ? -20.567 10.315 22.965 1.00 95.56 80 LYS A O 1
ATOM 631 N N . LYS A 1 81 ? -21.058 9.625 20.887 1.00 96.06 81 LYS A N 1
ATOM 632 C CA . LYS A 1 81 ? -22.133 8.684 21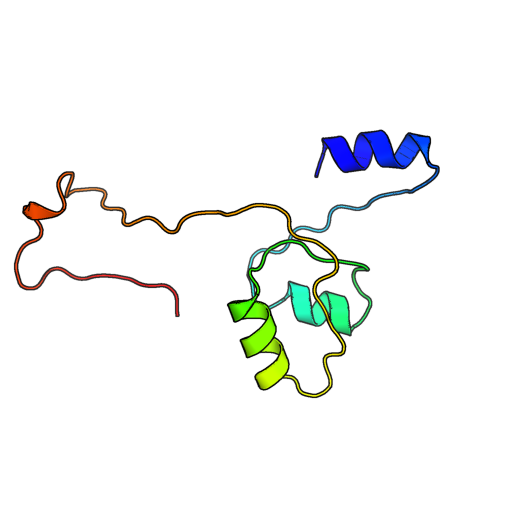.246 1.00 96.06 81 LYS A CA 1
ATOM 633 C C . LYS A 1 81 ? -21.664 7.230 21.320 1.00 96.06 81 LYS A C 1
ATOM 635 O O . LYS A 1 81 ? -22.492 6.341 21.532 1.00 96.06 81 LYS A O 1
ATOM 640 N N . VAL A 1 82 ? -20.367 6.968 21.147 1.00 95.62 82 VAL A N 1
ATOM 641 C CA . VAL A 1 82 ? -19.803 5.626 21.329 1.00 95.62 82 VAL A CA 1
ATOM 642 C C . VAL A 1 82 ? -19.999 5.195 22.782 1.00 95.62 82 VAL A C 1
ATOM 644 O O . VAL A 1 82 ? -19.579 5.874 23.717 1.00 95.62 82 VAL A O 1
ATOM 647 N N . LYS A 1 83 ? -20.684 4.066 22.972 1.00 95.19 83 LYS A N 1
ATOM 648 C CA . LYS A 1 83 ? -20.993 3.530 24.300 1.00 95.19 83 LYS A CA 1
ATOM 649 C C . LYS A 1 83 ? -19.798 2.769 24.863 1.00 95.19 83 LYS A C 1
ATOM 651 O O . LYS A 1 83 ? -19.011 2.185 24.118 1.00 95.19 83 LYS A O 1
ATOM 656 N N . ASN A 1 84 ? -19.714 2.711 26.189 1.00 95.94 84 ASN A N 1
ATOM 657 C CA . ASN A 1 84 ? -18.772 1.815 26.847 1.00 95.94 84 ASN A CA 1
ATOM 658 C C . ASN A 1 84 ? -19.034 0.359 26.411 1.00 95.94 84 ASN A C 1
ATOM 660 O O . ASN A 1 84 ? -20.188 -0.050 26.270 1.00 95.94 84 ASN A O 1
ATOM 664 N N . GLY A 1 85 ? -17.968 -0.402 26.172 1.00 95.31 85 GLY A N 1
ATOM 665 C CA . GLY A 1 85 ? -18.040 -1.769 25.648 1.00 95.31 85 GLY A CA 1
ATOM 666 C C . GLY A 1 85 ? -18.255 -1.881 24.133 1.00 95.31 85 GLY A C 1
ATOM 667 O O . GLY A 1 85 ? -18.434 -2.993 23.635 1.00 95.31 85 GLY A O 1
ATOM 668 N N . ALA A 1 86 ? -18.235 -0.773 23.382 1.00 95.81 86 ALA A N 1
ATOM 669 C CA . ALA A 1 86 ? -18.253 -0.826 21.922 1.00 95.81 86 ALA A CA 1
ATOM 670 C C . ALA A 1 86 ? -17.037 -1.595 21.375 1.00 95.81 86 ALA A C 1
ATOM 672 O O . ALA A 1 86 ? -15.918 -1.465 21.873 1.00 95.81 86 ALA A O 1
ATOM 673 N N . LYS A 1 87 ? -17.262 -2.392 20.326 1.00 95.00 87 LYS A N 1
ATOM 674 C CA . LYS A 1 87 ? -16.200 -3.131 19.637 1.00 95.00 87 LYS A CA 1
ATOM 675 C C . LYS A 1 87 ? -15.598 -2.262 18.538 1.00 95.00 87 LYS A C 1
ATOM 677 O O . LYS A 1 87 ? -16.333 -1.687 17.741 1.00 95.00 87 LYS A O 1
ATOM 682 N N . VAL A 1 88 ? -14.271 -2.218 18.483 1.00 95.12 88 VAL A N 1
ATOM 683 C CA . VAL A 1 88 ? -13.508 -1.517 17.447 1.00 95.12 88 VAL A CA 1
ATOM 684 C C . VAL A 1 88 ? -12.677 -2.542 16.689 1.00 95.12 88 VAL A C 1
ATOM 686 O O . VAL A 1 88 ? -11.983 -3.351 17.301 1.00 95.12 88 VAL A O 1
ATOM 689 N N . ILE A 1 89 ? -12.765 -2.509 15.362 1.00 96.62 89 ILE A N 1
ATOM 690 C CA . ILE A 1 89 ? -11.927 -3.308 14.469 1.00 96.62 89 ILE A CA 1
ATOM 691 C C . ILE A 1 89 ? -10.853 -2.376 13.912 1.00 96.62 89 ILE A C 1
ATOM 693 O O . ILE A 1 89 ? -11.169 -1.293 13.424 1.00 96.62 89 ILE A O 1
ATOM 697 N N . VAL A 1 90 ? -9.594 -2.795 13.995 1.00 94.38 90 VAL A N 1
ATOM 698 C CA . VAL A 1 90 ? -8.447 -2.085 13.418 1.00 94.38 90 VAL A CA 1
ATOM 699 C C . VAL A 1 90 ? -7.712 -3.002 12.452 1.00 94.38 90 VAL A C 1
ATOM 701 O O . VAL A 1 90 ? -7.781 -4.227 12.581 1.00 94.38 90 VAL A O 1
ATOM 704 N N . ALA A 1 91 ? -7.018 -2.407 11.483 1.00 85.50 91 ALA A N 1
ATOM 705 C CA . ALA A 1 91 ? -6.072 -3.144 10.658 1.00 85.50 91 ALA A CA 1
ATOM 706 C C . ALA A 1 91 ? -4.970 -3.739 11.550 1.00 85.50 91 ALA A C 1
ATOM 708 O O . ALA A 1 91 ? -4.570 -3.118 12.539 1.00 85.50 91 ALA A O 1
ATOM 709 N N . LYS A 1 92 ? -4.542 -4.955 11.215 1.00 67.31 92 LYS A N 1
ATOM 710 C CA . LYS A 1 92 ? -3.474 -5.665 11.917 1.00 67.31 92 LYS A CA 1
ATOM 711 C C . LYS A 1 92 ? -2.115 -5.305 11.336 1.00 67.31 92 LYS A C 1
ATOM 713 O O . LYS A 1 92 ? -2.053 -5.138 10.098 1.00 67.31 92 LYS A O 1
#